Protein AF-A0A1J3JV38-F1 (afdb_monomer)

Mean predicted aligned error: 15.07 Å

Foldseek 3Di:
DFDWDWDADPVGDIDTDGDDDDDPPVPCVVPDQPLVNVLVVLLVVLLVVCLVPVDLPVSVVSVVVSDDPVCVVVSLVVQCVVLVVDDVSSVVSSVVSVVVCCVPPDDPVPPD

Solvent-accessible surface area (backbone atoms only — not comparable to full-atom values): 7046 Å² total; per-residue (Å²): 137,87,85,80,58,75,48,72,46,99,88,74,50,77,48,73,60,82,83,75,77,84,75,81,70,80,70,65,67,78,74,63,71,49,75,65,55,49,50,54,53,49,48,53,50,45,49,54,49,27,72,73,69,69,44,56,68,60,42,50,49,53,55,59,71,70,51,60,79,88,48,46,68,55,50,54,54,50,46,51,54,58,19,70,78,53,55,70,67,42,41,51,50,48,52,52,46,52,54,60,46,49,78,77,71,58,70,77,85,77,76,128

Sequence (112 aa):
MKKMGVYKNGGGEWTAKQHEGEEPLELVRATLSDPLDYYKKAVASIIELYFSTGDVGEAGSDLFVLGSSEYHPYFVKRLVYVAMDRHDKEKELASGLLSALYSDVINPNQIR

Nearest PDB structures (foldseek):
  2zu6-assembly2_E  TM=9.396E-01  e=1.404E-01  Homo sapiens
  8xxn-assembly1_CD  TM=7.582E-01  e=9.621E-02  Homo sapiens
  2kzt-assembly1_A  TM=8.400E-01  e=1.805E-01  Homo sapiens
  9bln-assembly1_p  TM=9.055E-01  e=2.805E-01  Homo sapiens
  3eij-assembly2_B  TM=7.977E-01  e=2.473E-01  Homo sapiens

Organism: Noccaea caerulescens (NCBI:txid107243)

Radius of gyration: 26.04 Å; Cα contacts (8 Å, |Δi|>4): 53; chains: 1; bounding box: 34×72×59 Å

Structure (mmCIF, N/CA/C/O backbone):
data_AF-A0A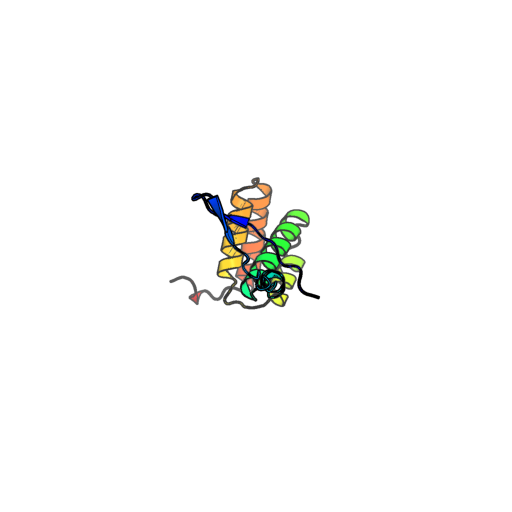1J3JV38-F1
#
_entry.id   AF-A0A1J3JV38-F1
#
loop_
_atom_site.group_PDB
_atom_site.id
_atom_site.type_symbol
_atom_site.label_atom_id
_atom_site.label_alt_id
_atom_site.label_comp_id
_atom_site.label_asym_id
_atom_site.label_entity_id
_atom_site.label_seq_id
_atom_site.pdbx_PDB_ins_code
_atom_site.Cartn_x
_atom_site.Cartn_y
_atom_site.Cartn_z
_atom_site.occupancy
_atom_site.B_iso_or_equiv
_atom_site.auth_seq_id
_atom_site.auth_comp_id
_atom_site.auth_asym_id
_atom_site.auth_atom_id
_atom_site.pdbx_PDB_model_num
ATOM 1 N N . MET A 1 1 ? 0.107 34.858 -47.035 1.00 45.59 1 MET A N 1
ATOM 2 C CA . MET A 1 1 ? -0.044 36.294 -46.701 1.00 45.59 1 MET A CA 1
ATOM 3 C C . MET A 1 1 ? 0.459 36.516 -45.274 1.00 45.59 1 MET A C 1
ATOM 5 O O . MET A 1 1 ? -0.207 36.080 -44.347 1.00 45.59 1 MET A O 1
ATOM 9 N N . LYS A 1 2 ? 1.652 37.102 -45.079 1.00 46.34 2 LYS A N 1
ATOM 10 C CA . LYS A 1 2 ? 2.183 37.460 -43.744 1.00 46.34 2 LYS A CA 1
ATOM 11 C C . LYS A 1 2 ? 1.582 38.808 -43.318 1.00 46.34 2 LYS A C 1
ATOM 13 O O . LYS A 1 2 ? 1.646 39.755 -44.099 1.00 46.34 2 LYS A O 1
ATOM 18 N N . LYS A 1 3 ? 1.006 38.911 -42.113 1.00 50.16 3 LYS A N 1
ATOM 19 C CA . LYS A 1 3 ? 0.598 40.206 -41.538 1.00 50.16 3 LYS A CA 1
ATOM 20 C C . LYS A 1 3 ? 1.799 40.849 -40.841 1.00 50.16 3 LYS A C 1
ATOM 22 O O . LYS A 1 3 ? 2.392 40.234 -39.963 1.00 50.16 3 LYS A O 1
ATOM 27 N N . MET A 1 4 ? 2.164 42.064 -41.255 1.00 48.69 4 MET A N 1
ATOM 28 C CA . MET A 1 4 ? 3.212 42.863 -40.612 1.00 48.69 4 MET A CA 1
ATOM 29 C C . MET A 1 4 ? 2.586 43.764 -39.545 1.00 48.69 4 MET A C 1
ATOM 31 O O . MET A 1 4 ? 1.681 44.536 -39.854 1.00 48.69 4 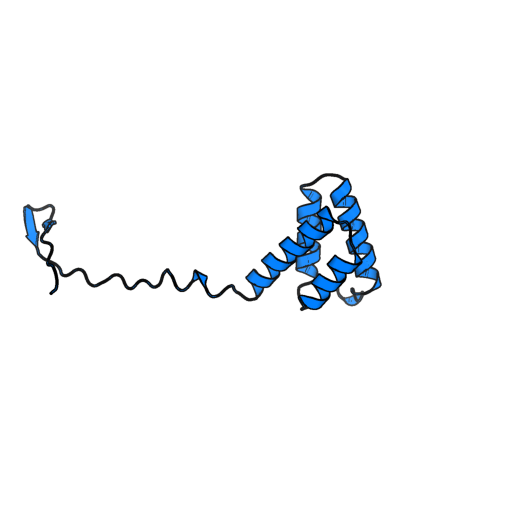MET A O 1
ATOM 35 N N . GLY A 1 5 ? 3.053 43.653 -38.302 1.00 58.50 5 GLY A N 1
ATOM 36 C CA . GLY A 1 5 ? 2.725 44.589 -37.226 1.00 58.50 5 GLY A CA 1
ATOM 37 C C . GLY A 1 5 ? 3.813 45.654 -37.112 1.00 58.50 5 GLY A C 1
ATOM 38 O O . GLY A 1 5 ? 4.996 45.321 -37.114 1.00 58.50 5 GLY A O 1
ATOM 39 N N . VAL A 1 6 ? 3.416 46.924 -37.036 1.00 53.97 6 VAL A N 1
ATOM 40 C CA . VAL A 1 6 ? 4.324 48.067 -36.856 1.00 53.97 6 VAL A CA 1
ATOM 41 C C . VAL A 1 6 ? 4.223 48.534 -35.409 1.00 53.97 6 VAL A C 1
ATOM 43 O O . VAL A 1 6 ? 3.118 48.690 -34.892 1.00 53.97 6 VAL A O 1
ATOM 46 N N . TYR A 1 7 ? 5.357 48.769 -34.757 1.00 58.81 7 TYR A N 1
ATOM 47 C CA . TYR A 1 7 ? 5.400 49.212 -33.362 1.00 58.81 7 TYR A CA 1
ATOM 48 C C . TYR A 1 7 ? 6.377 50.368 -33.167 1.00 58.81 7 TYR A C 1
ATOM 50 O O . TYR A 1 7 ? 7.341 50.539 -33.916 1.00 58.81 7 TYR A O 1
ATOM 58 N N . LYS A 1 8 ? 6.084 51.191 -32.157 1.00 53.38 8 LYS A N 1
ATOM 59 C CA . LYS A 1 8 ? 6.806 52.420 -31.827 1.00 53.38 8 LYS A CA 1
ATOM 60 C C . LYS A 1 8 ? 7.774 52.142 -30.687 1.00 53.38 8 LYS A C 1
ATOM 62 O O . LYS A 1 8 ? 7.337 51.740 -29.611 1.00 53.38 8 LYS A O 1
ATOM 67 N N . ASN A 1 9 ? 9.065 52.360 -30.905 1.00 55.12 9 ASN A N 1
ATOM 68 C CA . ASN A 1 9 ? 10.042 52.238 -29.824 1.00 55.12 9 ASN A CA 1
ATOM 69 C C . ASN A 1 9 ? 10.072 53.507 -28.961 1.00 55.12 9 ASN A C 1
ATOM 71 O O . ASN A 1 9 ? 9.631 54.571 -29.393 1.00 55.12 9 ASN A O 1
ATOM 75 N N . GLY A 1 10 ? 10.612 53.399 -27.742 1.00 53.09 10 GLY A N 1
ATOM 76 C CA . GLY A 1 10 ? 10.595 54.452 -26.711 1.00 53.09 10 GLY A CA 1
ATOM 77 C C . GLY A 1 10 ? 11.240 55.800 -27.082 1.00 53.09 10 GLY A C 1
ATOM 78 O O . GLY A 1 10 ? 11.104 56.751 -26.324 1.00 53.09 10 GLY A O 1
ATOM 79 N N . GLY A 1 11 ? 11.893 55.906 -28.246 1.00 58.34 11 GLY A N 1
ATOM 80 C CA . GLY A 1 11 ? 12.378 57.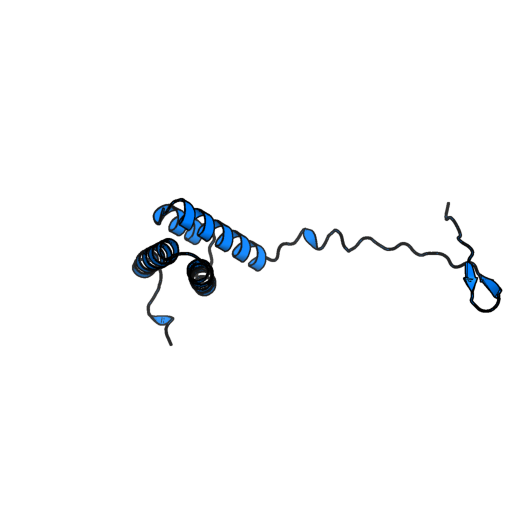161 -28.843 1.00 58.34 11 GLY A CA 1
ATOM 81 C C . GLY A 1 11 ? 11.438 57.795 -29.882 1.00 58.34 11 GLY A C 1
ATOM 82 O O . GLY A 1 11 ? 11.767 58.825 -30.456 1.00 58.34 11 GLY A O 1
ATOM 83 N N . GLY A 1 12 ? 10.271 57.200 -30.142 1.00 52.78 12 GLY A N 1
ATOM 84 C CA . GLY A 1 12 ? 9.251 57.742 -31.042 1.00 52.78 12 GLY A CA 1
ATOM 85 C C . GLY A 1 12 ? 9.260 57.211 -32.479 1.00 52.78 12 GLY A C 1
ATOM 86 O O . GLY A 1 12 ? 8.378 57.581 -33.253 1.00 52.78 12 GLY A O 1
ATOM 87 N N . GLU A 1 13 ? 10.193 56.328 -32.825 1.00 50.84 13 GLU A N 1
ATOM 88 C CA . GLU A 1 13 ? 10.387 55.812 -34.182 1.00 50.84 13 GLU A CA 1
ATOM 89 C C . GLU A 1 13 ? 9.597 54.513 -34.424 1.00 50.84 13 GLU A C 1
ATOM 91 O O . GLU A 1 13 ? 9.551 53.623 -33.565 1.00 50.84 13 GLU A O 1
ATOM 96 N N . TRP A 1 14 ? 8.943 54.415 -35.585 1.00 58.72 14 TRP A N 1
ATOM 97 C CA . TRP A 1 14 ? 8.137 53.257 -35.977 1.00 58.72 14 TRP A CA 1
ATOM 98 C C . TRP A 1 14 ? 9.002 52.244 -36.718 1.00 58.72 14 TRP A C 1
ATOM 100 O O . TRP A 1 14 ? 9.577 52.561 -37.756 1.00 58.72 14 TRP A O 1
ATOM 110 N N . THR A 1 15 ? 9.059 51.011 -36.220 1.00 59.12 15 THR A N 1
ATOM 111 C CA . THR A 1 15 ? 9.790 49.923 -36.883 1.00 59.12 15 THR A CA 1
ATOM 112 C C . THR A 1 15 ? 8.876 48.721 -37.091 1.00 59.12 15 THR A C 1
ATOM 114 O O . THR A 1 15 ? 8.008 48.424 -36.268 1.00 59.12 15 THR A O 1
ATOM 117 N N . ALA A 1 16 ? 9.042 48.041 -38.224 1.00 54.34 16 ALA A N 1
ATOM 118 C CA . ALA A 1 16 ? 8.362 46.788 -38.519 1.00 54.34 16 ALA A CA 1
ATOM 119 C C . ALA A 1 16 ? 9.374 45.650 -38.351 1.00 54.34 16 ALA A C 1
ATOM 121 O O . ALA A 1 16 ? 10.323 45.582 -39.131 1.00 54.34 16 ALA A O 1
ATOM 122 N N . LYS A 1 17 ? 9.192 44.742 -37.378 1.00 55.97 17 LYS A N 1
ATOM 123 C CA . LYS A 1 17 ? 9.837 43.418 -37.469 1.00 55.97 17 LYS A CA 1
ATOM 124 C C . LYS A 1 17 ? 8.813 42.342 -37.769 1.00 55.97 17 LYS A C 1
ATOM 126 O O . LYS A 1 17 ? 7.664 42.387 -37.332 1.00 55.97 17 LYS A O 1
ATOM 131 N N . GLN A 1 18 ? 9.283 41.351 -38.510 1.00 49.19 18 GLN A N 1
ATOM 132 C CA . GLN A 1 18 ? 8.576 40.109 -38.759 1.00 49.19 18 GLN A CA 1
ATOM 133 C C . GLN A 1 18 ? 8.573 39.285 -37.466 1.00 49.19 18 GLN A C 1
ATOM 135 O O . GLN A 1 18 ? 9.636 38.998 -36.927 1.00 49.19 18 GLN A O 1
ATOM 140 N N . HIS A 1 19 ? 7.391 38.925 -36.962 1.00 41.22 19 HIS A N 1
ATOM 141 C CA . HIS A 1 19 ? 7.283 37.908 -35.918 1.00 41.22 19 HIS A CA 1
ATOM 142 C C . HIS A 1 19 ? 7.462 36.549 -36.602 1.00 41.22 19 HIS A C 1
ATOM 144 O O . HIS A 1 19 ? 6.616 36.125 -37.395 1.00 41.22 19 HIS A O 1
ATOM 150 N N . GLU A 1 20 ? 8.618 35.931 -36.391 1.00 43.44 20 GLU A N 1
ATOM 151 C CA . GLU A 1 20 ? 8.849 34.530 -36.724 1.00 43.44 20 GLU A CA 1
ATOM 152 C C . GLU A 1 20 ? 8.031 33.682 -35.743 1.00 43.44 20 GLU A C 1
ATOM 154 O O . GLU A 1 20 ? 7.893 34.041 -34.574 1.00 43.44 20 GLU A O 1
ATOM 159 N N . GLY A 1 21 ? 7.346 32.667 -36.268 1.00 44.62 21 GLY A N 1
ATOM 160 C CA . GLY A 1 21 ? 6.350 31.900 -35.532 1.00 44.62 21 GLY A CA 1
ATOM 161 C C . GLY A 1 21 ? 6.952 31.251 -34.295 1.00 44.62 21 GLY A C 1
ATOM 162 O O . GLY A 1 21 ? 8.005 30.626 -34.367 1.00 44.62 21 GLY A O 1
ATOM 163 N N . GLU A 1 22 ? 6.265 31.388 -33.167 1.00 46.16 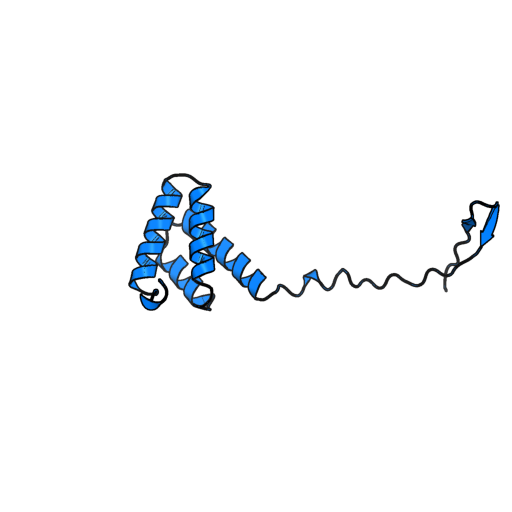22 GLU A N 1
ATOM 164 C CA . GLU A 1 22 ? 6.495 30.511 -32.030 1.00 46.16 22 GLU A CA 1
ATOM 165 C C . GLU A 1 22 ? 6.069 29.100 -32.457 1.00 46.16 22 GLU A C 1
ATOM 167 O O . GLU A 1 22 ? 4.883 28.802 -32.597 1.00 46.16 22 GLU A O 1
ATOM 172 N N . GLU A 1 23 ? 7.055 28.256 -32.754 1.00 54.94 23 GLU A N 1
ATOM 173 C CA . GLU A 1 23 ? 6.884 26.818 -32.950 1.00 54.94 23 GLU A CA 1
ATOM 174 C C . GLU A 1 23 ? 6.315 26.202 -31.653 1.00 54.94 23 GLU A C 1
ATOM 176 O O . GLU A 1 23 ? 6.955 26.303 -30.600 1.00 54.94 23 GLU A O 1
ATOM 181 N N . PRO A 1 24 ? 5.129 25.563 -31.678 1.00 46.91 24 PRO A N 1
ATOM 182 C CA . PRO A 1 24 ? 4.480 25.032 -30.482 1.00 46.91 24 PRO A CA 1
ATOM 183 C C . PRO A 1 24 ? 5.131 23.711 -30.042 1.00 46.91 24 PRO A C 1
ATOM 185 O O . PRO A 1 24 ? 4.572 22.629 -30.214 1.00 46.91 24 PRO A O 1
ATOM 188 N N . LEU A 1 25 ? 6.318 23.787 -29.438 1.00 49.84 25 LEU A N 1
ATOM 189 C CA . LEU A 1 25 ? 7.021 22.623 -28.878 1.00 49.84 25 LEU A CA 1
ATOM 190 C C . LEU A 1 25 ? 6.682 22.339 -27.399 1.00 49.84 25 LEU A C 1
ATOM 192 O O . LEU A 1 25 ? 7.253 21.431 -26.798 1.00 49.84 25 LEU A O 1
ATOM 196 N N . GLU A 1 26 ? 5.703 23.044 -26.828 1.00 47.38 26 GLU A N 1
ATOM 197 C CA . GLU A 1 26 ? 5.210 22.833 -25.454 1.00 47.38 26 GLU A CA 1
ATOM 198 C C . GLU A 1 26 ? 3.981 21.904 -25.370 1.00 47.38 26 GLU A C 1
ATOM 200 O O . GLU A 1 26 ? 3.469 21.660 -24.284 1.00 47.38 26 GLU A O 1
ATOM 205 N N . LEU A 1 27 ? 3.494 21.345 -26.489 1.00 49.31 27 LEU A N 1
ATOM 206 C CA . LEU A 1 27 ? 2.358 20.403 -26.474 1.00 49.31 27 LEU A CA 1
ATOM 207 C C . LEU A 1 27 ? 2.786 18.923 -26.545 1.00 49.31 27 LEU A C 1
ATOM 209 O O . LEU A 1 27 ? 2.028 18.041 -26.155 1.00 49.31 27 LEU A O 1
ATOM 213 N N . VAL A 1 28 ? 4.018 18.636 -26.984 1.00 43.97 28 VAL A N 1
ATOM 214 C CA . VAL A 1 28 ? 4.524 17.257 -27.173 1.00 43.97 28 VAL A CA 1
ATOM 215 C C . VAL A 1 28 ? 5.300 16.735 -25.951 1.00 43.97 28 VAL A C 1
ATOM 217 O O . VAL A 1 28 ? 5.480 15.530 -25.791 1.00 43.97 28 VAL A O 1
ATOM 220 N N . ARG A 1 29 ? 5.703 17.604 -25.011 1.00 44.44 29 ARG A N 1
ATOM 221 C CA . ARG A 1 29 ? 6.339 17.161 -23.751 1.00 44.44 29 ARG A CA 1
ATOM 222 C C . ARG A 1 29 ? 5.370 16.448 -22.803 1.00 44.44 29 ARG A C 1
ATOM 224 O O . ARG A 1 29 ? 5.808 15.647 -21.988 1.00 44.44 29 ARG A O 1
ATOM 231 N N . ALA A 1 30 ? 4.065 16.687 -22.931 1.00 50.94 30 ALA A N 1
ATOM 232 C CA . ALA A 1 30 ? 3.052 16.062 -22.082 1.00 50.94 30 ALA A CA 1
ATOM 233 C C . ALA A 1 30 ? 2.751 14.592 -22.444 1.00 50.94 30 ALA A C 1
ATOM 235 O O . ALA A 1 30 ? 2.065 13.911 -21.684 1.00 50.94 30 ALA A O 1
ATOM 236 N N . THR A 1 31 ? 3.244 14.088 -23.582 1.00 51.56 31 THR A N 1
ATOM 237 C CA . THR A 1 31 ? 2.876 12.754 -24.095 1.00 51.56 31 THR A CA 1
ATOM 238 C C . THR A 1 31 ? 3.918 11.661 -23.860 1.00 51.56 31 THR A C 1
ATOM 240 O O . THR A 1 31 ? 3.638 10.502 -24.150 1.00 51.56 31 THR A O 1
ATOM 243 N N . LEU A 1 32 ? 5.089 11.977 -23.299 1.00 55.56 32 LEU A N 1
ATOM 244 C CA . LEU A 1 32 ? 6.074 10.974 -22.882 1.00 55.56 32 LEU A CA 1
ATOM 245 C C . LEU A 1 32 ? 6.162 10.980 -21.357 1.00 55.56 32 LEU A C 1
ATOM 247 O O . LEU A 1 32 ? 7.043 11.602 -20.774 1.00 55.56 32 LEU A O 1
ATOM 251 N N . SER A 1 33 ? 5.205 10.316 -20.705 1.00 61.31 33 SER A N 1
ATOM 252 C CA . SER A 1 33 ? 5.375 9.923 -19.306 1.00 61.31 33 SER A CA 1
ATOM 253 C C . SER A 1 33 ? 6.677 9.135 -19.209 1.00 61.31 33 SER A C 1
ATOM 255 O O . SER A 1 33 ? 6.778 8.070 -19.817 1.00 61.31 33 SER A O 1
ATOM 257 N N . ASP A 1 34 ? 7.656 9.646 -18.463 1.00 78.00 34 ASP A N 1
ATOM 258 C CA . ASP A 1 34 ? 8.843 8.879 -18.090 1.00 78.00 34 ASP A CA 1
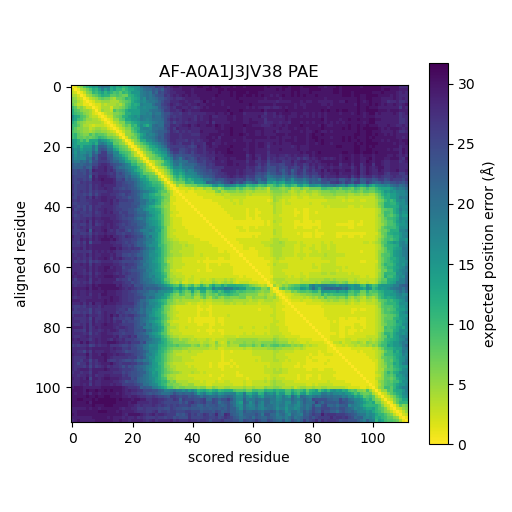ATOM 259 C C . ASP A 1 34 ? 8.372 7.513 -17.537 1.00 78.00 34 ASP A C 1
ATOM 261 O O . ASP A 1 34 ? 7.390 7.483 -16.777 1.00 78.00 34 ASP A O 1
ATOM 265 N N . PRO A 1 35 ? 8.982 6.375 -17.921 1.00 78.38 35 PRO A N 1
ATOM 266 C CA . PRO A 1 35 ? 8.667 5.070 -17.337 1.00 78.38 35 PRO A CA 1
ATOM 267 C C . PRO A 1 35 ? 8.611 5.093 -15.800 1.00 78.38 35 PRO A C 1
ATOM 269 O O . PRO A 1 35 ? 7.753 4.448 -15.192 1.00 78.38 35 PRO A O 1
ATOM 272 N N . LEU A 1 36 ? 9.457 5.909 -15.166 1.00 81.50 36 LEU A N 1
ATOM 273 C CA . LEU A 1 36 ? 9.450 6.128 -13.726 1.00 81.50 36 LEU A CA 1
ATOM 274 C C . LEU A 1 36 ? 8.194 6.874 -13.252 1.00 81.50 36 LEU A C 1
ATOM 276 O O . LEU A 1 36 ? 7.653 6.564 -12.192 1.00 81.50 36 LEU A O 1
ATOM 280 N N . ASP A 1 37 ? 7.708 7.851 -14.010 1.00 85.88 37 ASP A N 1
ATOM 281 C CA . ASP A 1 37 ? 6.487 8.582 -13.665 1.00 85.88 37 ASP A CA 1
ATOM 282 C C . ASP A 1 37 ? 5.237 7.714 -13.818 1.00 85.88 37 ASP A C 1
ATOM 284 O O . ASP A 1 37 ? 4.315 7.829 -13.005 1.00 85.88 37 ASP A O 1
ATOM 288 N N . TYR A 1 38 ? 5.223 6.806 -14.798 1.00 87.38 38 TYR A N 1
ATOM 289 C CA . TYR A 1 38 ? 4.181 5.785 -14.904 1.00 87.38 38 TYR A CA 1
ATOM 290 C C . TYR A 1 38 ? 4.179 4.887 -13.663 1.00 87.38 38 TYR A C 1
ATOM 292 O O . TYR A 1 38 ? 3.142 4.737 -13.016 1.00 87.38 38 TYR A O 1
ATOM 300 N N . TYR A 1 39 ? 5.352 4.381 -13.270 1.00 89.31 39 TYR A N 1
ATOM 301 C CA . TYR A 1 39 ? 5.492 3.545 -12.080 1.00 89.31 39 TYR A CA 1
ATOM 302 C C . TYR A 1 39 ? 5.002 4.259 -10.813 1.00 89.31 39 TYR A C 1
ATOM 304 O O . TYR A 1 39 ? 4.195 3.716 -10.062 1.00 89.31 39 TYR A O 1
ATOM 312 N N . LYS A 1 40 ? 5.411 5.516 -10.590 1.00 90.69 40 LYS A N 1
ATOM 313 C CA . LYS A 1 40 ? 4.971 6.302 -9.421 1.00 90.69 40 LYS A CA 1
ATOM 314 C C . LYS A 1 40 ? 3.452 6.483 -9.372 1.00 90.69 40 LYS A C 1
ATOM 316 O O . LYS A 1 40 ? 2.864 6.396 -8.293 1.00 90.69 40 LYS A O 1
ATOM 321 N N . LYS A 1 41 ? 2.818 6.747 -10.519 1.00 92.75 41 LYS A N 1
ATOM 322 C CA . LYS A 1 41 ? 1.356 6.902 -10.621 1.00 92.75 41 LYS A CA 1
ATOM 323 C C . LYS A 1 41 ? 0.630 5.582 -10.368 1.00 92.75 41 LYS A C 1
ATOM 325 O O . LYS A 1 41 ? -0.369 5.572 -9.648 1.00 92.75 41 LYS A O 1
ATOM 330 N N . ALA A 1 42 ? 1.146 4.483 -10.911 1.00 93.38 42 ALA A N 1
ATOM 331 C CA . ALA A 1 42 ? 0.598 3.153 -10.680 1.00 93.38 42 ALA A CA 1
ATOM 332 C C . ALA A 1 42 ? 0.707 2.758 -9.200 1.00 93.38 42 ALA A C 1
ATOM 334 O O . ALA A 1 42 ? -0.299 2.407 -8.594 1.0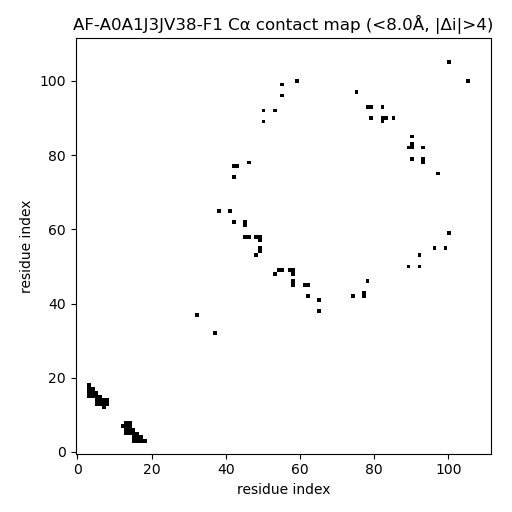0 93.38 42 ALA A O 1
ATOM 335 N N . VAL A 1 43 ? 1.876 2.945 -8.575 1.00 93.94 43 VAL A N 1
ATOM 336 C CA . VAL A 1 43 ? 2.077 2.716 -7.132 1.00 93.94 43 VAL A CA 1
ATOM 337 C C . VAL A 1 43 ? 1.100 3.529 -6.290 1.00 93.94 43 VAL A C 1
ATOM 339 O O . VAL A 1 43 ? 0.499 2.992 -5.363 1.00 93.94 43 VAL A O 1
ATOM 342 N N . ALA A 1 44 ? 0.923 4.817 -6.600 1.00 94.94 44 ALA A N 1
ATOM 343 C CA . ALA A 1 44 ? -0.043 5.643 -5.884 1.00 94.94 44 ALA A CA 1
ATOM 344 C C . ALA A 1 44 ? -1.465 5.071 -6.003 1.00 94.94 44 ALA A C 1
ATOM 346 O O . ALA A 1 44 ? -2.167 4.992 -5.003 1.00 94.94 44 ALA A O 1
ATOM 347 N N . SER A 1 45 ? -1.855 4.615 -7.195 1.00 96.50 45 SER A N 1
ATOM 348 C CA . SER A 1 45 ? -3.182 4.035 -7.437 1.00 96.50 45 SER A CA 1
ATOM 349 C C . SER A 1 45 ? -3.392 2.724 -6.671 1.00 96.50 45 SER A C 1
ATOM 351 O O . SER A 1 45 ? -4.428 2.563 -6.031 1.00 96.50 45 SER A O 1
ATOM 353 N N . ILE A 1 46 ? -2.395 1.832 -6.662 1.00 95.50 46 ILE A N 1
ATOM 354 C CA . ILE A 1 46 ? -2.433 0.562 -5.916 1.00 95.50 46 ILE A CA 1
ATOM 355 C C . ILE A 1 46 ? -2.603 0.819 -4.413 1.00 95.50 46 ILE A C 1
ATOM 357 O O . ILE A 1 46 ? -3.428 0.182 -3.766 1.00 95.50 46 ILE A O 1
ATOM 361 N N . ILE A 1 47 ? -1.856 1.776 -3.851 1.00 96.12 47 ILE A N 1
ATOM 362 C CA . ILE A 1 47 ? -1.933 2.113 -2.419 1.00 96.12 47 ILE A CA 1
ATOM 363 C C . ILE A 1 47 ? -3.324 2.642 -2.047 1.00 96.12 47 ILE A C 1
ATOM 365 O O . ILE A 1 47 ? -3.878 2.243 -1.023 1.00 96.12 47 ILE A O 1
ATOM 369 N N . GLU A 1 48 ? -3.897 3.527 -2.864 1.00 96.50 48 GLU A N 1
ATOM 370 C CA . GLU A 1 48 ? -5.234 4.073 -2.605 1.00 96.50 48 GLU A CA 1
ATOM 371 C C . GLU A 1 48 ? -6.325 3.006 -2.687 1.00 96.50 48 GLU A C 1
ATOM 373 O O . GLU A 1 48 ? -7.217 2.960 -1.831 1.00 96.50 48 GLU A O 1
ATOM 378 N N . LEU A 1 49 ? -6.243 2.132 -3.693 1.00 95.94 49 LEU A N 1
ATOM 379 C CA . LEU A 1 49 ? -7.175 1.023 -3.834 1.00 95.94 49 LEU A CA 1
ATOM 380 C C . LEU A 1 49 ? -7.061 0.081 -2.637 1.00 95.94 49 LEU A C 1
ATOM 382 O O . LEU A 1 49 ? -8.070 -0.215 -2.003 1.00 95.94 49 LEU A O 1
ATOM 386 N N . TYR A 1 50 ? -5.837 -0.281 -2.251 1.00 96.81 50 TYR A N 1
ATOM 387 C CA . TYR A 1 50 ? -5.591 -1.129 -1.094 1.00 96.81 50 TYR A CA 1
ATOM 388 C C . TYR A 1 50 ? -6.140 -0.536 0.210 1.00 96.81 50 TYR A C 1
ATOM 390 O O . TYR A 1 50 ? -6.784 -1.243 0.978 1.00 96.81 50 TYR A O 1
ATOM 398 N N . PHE A 1 51 ? -5.956 0.761 0.473 1.00 96.38 51 PHE A N 1
ATOM 399 C CA . PHE A 1 51 ? -6.548 1.377 1.669 1.00 96.38 51 PHE A CA 1
ATOM 400 C C . PHE A 1 51 ? -8.079 1.427 1.635 1.00 96.38 51 PHE A C 1
ATOM 402 O O . PHE A 1 51 ? -8.716 1.472 2.691 1.00 96.38 51 PHE A O 1
ATOM 409 N N . SER A 1 52 ? -8.673 1.383 0.442 1.00 96.25 52 SER A N 1
ATOM 410 C CA . SER A 1 52 ? -10.124 1.359 0.261 1.00 96.25 52 SER A CA 1
ATOM 411 C C . SER A 1 52 ? -10.707 -0.050 0.414 1.00 96.25 52 SER A C 1
ATOM 413 O O . SER A 1 52 ? -11.762 -0.201 1.032 1.00 96.25 52 SER A O 1
ATOM 415 N N . THR A 1 53 ? -10.038 -1.076 -0.122 1.00 96.25 53 THR A N 1
ATOM 416 C CA . THR A 1 53 ? -10.537 -2.464 -0.167 1.00 96.25 53 THR A CA 1
ATOM 417 C C . THR A 1 53 ? -10.011 -3.335 0.971 1.00 96.25 53 THR A C 1
ATOM 419 O O . THR A 1 53 ? -10.715 -4.225 1.441 1.00 96.25 53 THR A O 1
ATOM 422 N N . GLY A 1 54 ? -8.785 -3.081 1.432 1.00 94.38 54 GLY A N 1
ATOM 423 C CA . GLY A 1 54 ? -8.039 -3.954 2.336 1.00 94.38 54 GLY A CA 1
ATOM 424 C C . GLY A 1 54 ? -7.579 -5.266 1.689 1.00 94.38 54 GLY A C 1
ATOM 425 O O . GLY A 1 54 ? -7.097 -6.144 2.406 1.00 94.38 54 GLY A O 1
ATOM 426 N N . ASP A 1 55 ? -7.718 -5.421 0.368 1.00 95.50 55 ASP A N 1
ATOM 427 C CA . ASP A 1 55 ? -7.402 -6.669 -0.330 1.00 95.50 55 ASP A CA 1
ATOM 428 C C . ASP A 1 55 ? -5.896 -6.784 -0.606 1.00 95.50 55 ASP A C 1
ATOM 430 O O . ASP A 1 55 ? -5.326 -6.130 -1.482 1.00 95.50 55 ASP A O 1
ATOM 434 N N . VAL A 1 56 ? -5.240 -7.634 0.180 1.00 92.44 56 VAL A N 1
ATOM 435 C CA . VAL A 1 56 ? -3.802 -7.909 0.074 1.00 92.44 56 VAL A CA 1
ATOM 436 C C . VAL A 1 56 ? -3.463 -8.687 -1.203 1.00 92.44 56 VAL A C 1
ATOM 438 O O . VAL A 1 56 ? -2.390 -8.481 -1.771 1.00 92.44 56 VAL A O 1
ATOM 441 N N . GLY A 1 57 ? -4.353 -9.574 -1.659 1.00 91.00 57 GLY A N 1
ATOM 442 C CA . GLY A 1 57 ? -4.118 -10.418 -2.831 1.00 91.00 57 GLY A CA 1
ATOM 443 C C . GLY A 1 57 ? -4.164 -9.618 -4.129 1.00 91.00 57 GLY A C 1
ATOM 444 O O . GLY A 1 57 ? -3.302 -9.799 -4.994 1.00 91.00 57 GLY A O 1
ATOM 445 N N . GLU A 1 58 ? -5.119 -8.693 -4.234 1.00 93.50 58 GLU A N 1
ATOM 446 C CA . GLU A 1 58 ? -5.214 -7.745 -5.350 1.00 93.50 58 GLU A CA 1
ATOM 447 C C . GLU A 1 58 ? -3.991 -6.819 -5.378 1.00 93.50 58 GLU A C 1
ATOM 449 O O . GLU A 1 58 ? -3.269 -6.783 -6.373 1.00 93.50 58 GLU A O 1
ATOM 454 N N . ALA A 1 59 ? -3.662 -6.177 -4.249 1.00 93.00 59 ALA A N 1
ATOM 455 C CA . ALA A 1 59 ? -2.516 -5.270 -4.161 1.00 93.00 59 ALA A CA 1
ATOM 456 C C . ALA A 1 59 ? -1.175 -5.957 -4.483 1.00 93.00 59 ALA A C 1
ATOM 458 O O . ALA A 1 59 ? -0.319 -5.374 -5.151 1.00 93.00 59 ALA A O 1
ATOM 459 N N . GLY A 1 60 ? -0.984 -7.199 -4.024 1.00 89.69 60 GLY A N 1
ATOM 460 C CA . GLY A 1 60 ? 0.205 -7.992 -4.336 1.00 89.69 60 GLY A CA 1
ATOM 461 C C . GLY A 1 60 ? 0.283 -8.386 -5.813 1.00 89.69 60 GLY A C 1
ATOM 462 O O . GLY A 1 60 ? 1.355 -8.293 -6.414 1.00 89.69 60 GLY A O 1
ATOM 463 N N . SER A 1 61 ? -0.846 -8.770 -6.412 1.00 90.75 61 SER A N 1
ATOM 464 C CA . SER A 1 61 ? -0.922 -9.123 -7.836 1.00 90.75 61 SER A CA 1
ATOM 465 C C . SER A 1 61 ? -0.646 -7.913 -8.727 1.00 90.75 61 SER A C 1
ATOM 467 O O . SER A 1 61 ? 0.162 -8.006 -9.652 1.00 90.75 61 SER A O 1
ATOM 469 N N . ASP A 1 62 ? -1.242 -6.764 -8.413 1.00 91.69 62 ASP A N 1
ATOM 470 C CA . ASP A 1 62 ? -1.023 -5.518 -9.145 1.00 91.69 62 ASP A CA 1
ATOM 471 C C . ASP A 1 62 ? 0.433 -5.059 -9.053 1.00 91.69 62 ASP A C 1
ATOM 473 O O . ASP A 1 62 ? 1.025 -4.656 -10.056 1.00 91.69 62 ASP A O 1
ATOM 477 N N . LEU A 1 63 ? 1.044 -5.169 -7.868 1.00 89.12 63 LEU A N 1
ATOM 478 C CA . LEU A 1 63 ? 2.454 -4.840 -7.674 1.00 89.12 63 LEU A CA 1
ATOM 479 C C . LEU A 1 63 ? 3.375 -5.793 -8.454 1.00 89.12 63 LEU A C 1
ATOM 481 O O . LEU A 1 63 ? 4.354 -5.344 -9.049 1.00 89.12 63 LEU A O 1
ATOM 485 N N . PHE A 1 64 ? 3.049 -7.088 -8.497 1.00 86.69 64 PHE A N 1
ATOM 486 C CA . PHE A 1 64 ? 3.786 -8.079 -9.284 1.00 86.69 64 PHE A CA 1
ATOM 487 C C . PHE A 1 64 ? 3.703 -7.793 -10.791 1.00 86.69 64 PHE A C 1
ATOM 489 O O . PHE A 1 64 ? 4.724 -7.825 -11.482 1.00 86.69 64 PHE A O 1
ATOM 496 N N . VAL A 1 65 ? 2.508 -7.471 -11.298 1.00 88.12 65 VAL A N 1
ATOM 497 C CA . VAL A 1 65 ? 2.273 -7.136 -12.715 1.00 88.12 65 VAL A CA 1
ATOM 498 C C . VAL A 1 65 ? 2.927 -5.810 -13.100 1.00 88.12 65 VAL A C 1
ATOM 500 O O . VAL A 1 65 ? 3.449 -5.691 -14.210 1.00 88.12 65 VAL A O 1
ATOM 503 N N . LEU A 1 66 ? 2.939 -4.827 -12.193 1.00 86.75 66 LEU A N 1
ATOM 504 C CA . LEU A 1 66 ? 3.604 -3.540 -12.408 1.00 86.75 66 LEU A CA 1
ATOM 505 C C . LEU A 1 66 ? 5.115 -3.703 -12.656 1.00 86.75 66 LEU A C 1
ATOM 507 O O . LEU A 1 66 ? 5.711 -2.888 -13.364 1.00 86.75 66 LEU A O 1
ATOM 511 N N . GLY A 1 67 ? 5.705 -4.787 -12.148 1.00 72.81 67 GLY A N 1
ATOM 512 C CA . GLY A 1 67 ? 7.073 -5.192 -12.439 1.00 72.81 67 GLY A CA 1
ATOM 513 C C . GLY A 1 67 ? 8.147 -4.338 -11.755 1.00 72.81 67 GLY A C 1
ATOM 514 O O . GLY A 1 67 ? 7.882 -3.322 -11.118 1.00 72.81 67 GLY A O 1
ATOM 515 N N . SER A 1 68 ? 9.397 -4.786 -11.918 1.00 62.31 68 SER A N 1
ATOM 516 C CA . SER A 1 68 ? 10.627 -4.247 -11.313 1.00 62.31 68 SER A CA 1
ATOM 517 C C . SER A 1 68 ? 10.701 -4.346 -9.788 1.00 62.31 68 SER A C 1
ATOM 519 O O . SER A 1 68 ? 10.473 -3.386 -9.051 1.00 62.31 68 SER A O 1
ATOM 521 N N . SER A 1 69 ? 11.212 -5.490 -9.324 1.00 67.19 69 SER A N 1
ATOM 522 C CA . SER A 1 69 ? 11.677 -5.671 -7.943 1.00 67.19 69 SER A CA 1
ATOM 523 C C . SER A 1 69 ? 12.680 -4.605 -7.490 1.00 67.19 69 SER A C 1
ATOM 525 O O . SER A 1 69 ? 12.734 -4.257 -6.312 1.00 67.19 69 SER A O 1
ATOM 527 N N . GLU A 1 70 ? 13.410 -4.013 -8.437 1.00 71.69 70 GLU A N 1
ATOM 528 C CA . GLU A 1 70 ? 14.317 -2.879 -8.230 1.00 71.69 70 GLU A CA 1
ATOM 529 C C . GLU A 1 70 ? 13.622 -1.631 -7.656 1.00 71.69 70 GLU A C 1
ATOM 531 O O . GLU A 1 70 ? 14.268 -0.808 -7.005 1.00 71.69 70 GLU A O 1
ATOM 536 N N . TYR A 1 71 ? 12.304 -1.494 -7.835 1.00 76.94 71 TYR A N 1
ATOM 537 C CA . TYR A 1 71 ? 11.518 -0.370 -7.323 1.00 76.94 71 TYR A CA 1
ATOM 538 C C . TYR A 1 71 ? 10.641 -0.723 -6.111 1.00 76.94 71 TYR A C 1
ATOM 540 O O . TYR A 1 71 ? 9.891 0.136 -5.626 1.00 76.94 71 TYR A O 1
ATOM 548 N N . HIS A 1 72 ? 10.764 -1.930 -5.548 1.00 83.00 72 HIS A N 1
ATOM 549 C CA . HIS A 1 72 ? 10.101 -2.282 -4.286 1.00 83.00 72 HIS A CA 1
ATOM 550 C C . HIS A 1 72 ? 10.440 -1.320 -3.131 1.00 83.00 72 HIS A C 1
ATOM 552 O O . HIS A 1 72 ? 9.518 -0.931 -2.407 1.00 83.00 72 HIS A O 1
ATOM 558 N N . PRO A 1 73 ? 11.688 -0.823 -2.970 1.00 85.75 73 PRO A N 1
ATOM 559 C CA . PRO A 1 73 ? 11.986 0.168 -1.934 1.00 85.75 73 PRO A CA 1
ATOM 560 C C . PRO A 1 73 ? 11.175 1.462 -2.082 1.00 85.75 73 PRO A C 1
ATOM 562 O O . PRO A 1 73 ? 10.791 2.076 -1.084 1.00 85.75 73 PRO A O 1
ATOM 565 N N . TYR A 1 74 ? 10.873 1.876 -3.321 1.00 89.62 74 TYR A N 1
ATOM 566 C CA . TYR A 1 74 ? 10.015 3.035 -3.567 1.00 89.62 74 TYR A CA 1
ATOM 567 C C . TYR A 1 74 ? 8.577 2.762 -3.126 1.00 89.62 74 TYR A C 1
ATOM 569 O O . TYR A 1 74 ? 7.990 3.606 -2.449 1.00 89.62 74 TYR A O 1
ATOM 577 N N . PHE A 1 75 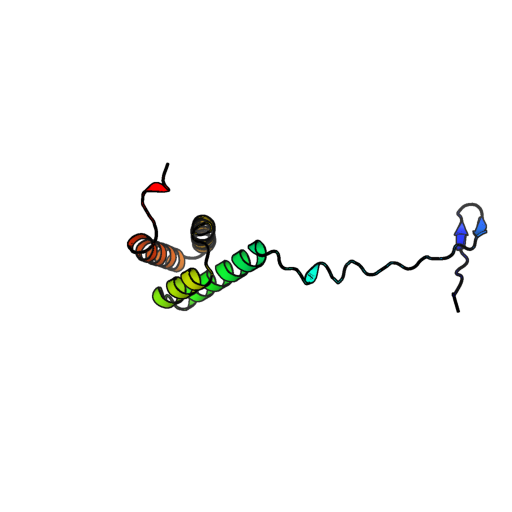? 8.031 1.593 -3.476 1.00 91.06 75 PHE A N 1
ATOM 578 C CA . PHE A 1 75 ? 6.687 1.193 -3.061 1.00 91.06 75 PHE A CA 1
ATOM 579 C C . PHE A 1 75 ? 6.553 1.214 -1.535 1.00 91.06 75 PHE A C 1
ATOM 581 O O . PHE A 1 75 ? 5.682 1.907 -1.014 1.00 91.06 75 PHE A O 1
ATOM 588 N N . VAL A 1 76 ? 7.473 0.556 -0.817 1.00 91.88 76 VAL A N 1
ATOM 589 C CA . VAL A 1 76 ? 7.473 0.510 0.656 1.00 91.88 76 VAL A CA 1
ATOM 590 C C . VAL A 1 76 ? 7.535 1.917 1.246 1.00 91.88 76 VAL A C 1
ATOM 592 O O . VAL A 1 76 ? 6.710 2.278 2.087 1.00 91.88 76 VAL A O 1
ATOM 595 N N . LYS A 1 77 ? 8.468 2.752 0.767 1.00 93.38 77 LYS A N 1
ATOM 596 C CA . LYS A 1 77 ? 8.586 4.143 1.223 1.00 93.38 77 LYS A CA 1
ATOM 597 C C . LYS A 1 77 ? 7.295 4.925 0.980 1.00 93.38 77 LYS A C 1
ATOM 599 O O . LYS A 1 77 ? 6.887 5.700 1.844 1.00 93.38 77 LYS A O 1
ATOM 604 N N . ARG A 1 78 ? 6.665 4.755 -0.185 1.00 95.06 78 ARG A N 1
ATOM 605 C CA . ARG A 1 78 ? 5.438 5.471 -0.546 1.00 95.06 78 ARG A CA 1
ATOM 606 C C . ARG A 1 78 ? 4.246 5.004 0.286 1.00 95.06 78 ARG A C 1
ATOM 608 O O . ARG A 1 78 ? 3.521 5.860 0.778 1.00 95.06 78 ARG A O 1
ATOM 615 N N . LEU A 1 79 ? 4.086 3.698 0.487 1.00 95.44 79 LEU A N 1
ATOM 616 C CA . LEU A 1 79 ? 3.034 3.109 1.317 1.00 95.44 79 LEU A CA 1
ATOM 617 C C . LEU A 1 79 ? 3.106 3.639 2.752 1.00 95.44 79 LEU A C 1
ATOM 619 O O . LEU A 1 79 ? 2.121 4.169 3.260 1.00 95.44 79 LEU A O 1
ATOM 623 N N . VAL A 1 80 ? 4.289 3.570 3.373 1.00 94.94 80 VAL A N 1
ATOM 624 C CA . VAL A 1 80 ? 4.501 4.073 4.740 1.00 94.94 80 VAL A CA 1
ATOM 625 C C . VAL A 1 80 ? 4.253 5.578 4.808 1.00 94.94 80 VAL A C 1
ATOM 627 O O . VAL A 1 80 ? 3.560 6.037 5.709 1.00 94.94 80 VAL A O 1
ATOM 630 N N . TYR A 1 81 ? 4.757 6.347 3.839 1.00 95.81 81 TYR A N 1
ATOM 631 C CA . TYR A 1 81 ? 4.540 7.794 3.791 1.00 95.81 81 TYR A CA 1
ATOM 632 C C . TYR A 1 81 ? 3.050 8.162 3.753 1.00 95.81 81 TYR A C 1
ATOM 634 O O . TYR A 1 81 ? 2.625 9.024 4.516 1.00 95.81 81 TYR A O 1
ATOM 642 N N . VAL A 1 82 ? 2.252 7.499 2.907 1.00 95.50 82 VAL A N 1
ATOM 643 C CA . VAL A 1 82 ? 0.807 7.774 2.812 1.00 95.50 82 VAL A CA 1
ATOM 644 C C . VAL A 1 82 ? 0.071 7.301 4.070 1.00 95.50 82 VAL A C 1
ATOM 646 O O . VAL A 1 82 ? -0.803 8.010 4.555 1.00 95.50 82 VAL A O 1
ATOM 649 N N . ALA A 1 83 ? 0.440 6.153 4.644 1.00 95.69 83 ALA A N 1
ATOM 650 C CA . ALA A 1 83 ? -0.160 5.664 5.888 1.00 95.69 83 ALA A CA 1
ATOM 651 C C . ALA A 1 83 ? 0.102 6.598 7.081 1.00 95.69 83 ALA A C 1
ATOM 653 O O . ALA A 1 83 ? -0.770 6.796 7.925 1.00 95.69 83 ALA A O 1
ATOM 654 N N . MET A 1 84 ? 1.304 7.180 7.157 1.00 94.81 84 MET A N 1
ATOM 655 C CA . MET A 1 84 ? 1.694 8.089 8.239 1.00 94.81 84 MET A CA 1
ATOM 656 C C . MET A 1 84 ? 0.911 9.405 8.244 1.00 94.81 84 MET A C 1
ATOM 658 O O . MET A 1 84 ? 0.752 9.992 9.311 1.00 94.81 84 MET A O 1
ATOM 662 N N . ASP A 1 85 ? 0.421 9.846 7.085 1.00 95.38 85 ASP A N 1
ATOM 663 C CA . ASP A 1 85 ? -0.408 11.051 6.939 1.00 95.38 85 ASP A CA 1
ATOM 664 C C . ASP A 1 85 ? -1.895 10.793 7.271 1.00 95.38 85 ASP A C 1
ATOM 666 O O . ASP A 1 85 ? -2.702 11.719 7.328 1.00 95.38 85 ASP A O 1
ATOM 670 N N . ARG A 1 86 ? -2.273 9.526 7.501 1.00 92.50 86 ARG A N 1
ATOM 671 C CA . ARG A 1 86 ? -3.656 9.066 7.717 1.00 92.50 86 ARG A CA 1
ATOM 672 C C . ARG A 1 86 ? -3.902 8.568 9.149 1.00 92.50 86 ARG A C 1
ATOM 674 O O . ARG A 1 86 ? -3.140 8.850 10.079 1.00 92.50 86 ARG A O 1
ATOM 681 N N . HIS A 1 87 ? -5.021 7.871 9.353 1.00 92.62 87 HIS A N 1
ATOM 682 C CA . HIS A 1 87 ? -5.456 7.368 10.650 1.00 92.62 87 HIS A CA 1
ATOM 683 C C . HIS A 1 87 ? -4.817 6.010 10.977 1.00 92.62 87 HIS A C 1
ATOM 685 O O . HIS A 1 87 ? -4.108 5.405 10.174 1.00 92.62 87 HIS A O 1
ATOM 691 N N . ASP A 1 88 ? -5.050 5.522 12.197 1.00 95.19 88 ASP A N 1
ATOM 692 C CA . ASP A 1 88 ? -4.430 4.281 12.678 1.00 95.19 88 ASP A CA 1
ATOM 693 C C . ASP A 1 88 ? -4.852 3.047 11.867 1.00 95.19 88 ASP A C 1
ATOM 695 O O . ASP A 1 88 ? -4.060 2.119 11.721 1.00 95.19 88 ASP A O 1
ATOM 699 N N . LYS A 1 89 ? -6.037 3.082 11.242 1.00 95.50 89 LYS A N 1
ATOM 700 C CA . LYS A 1 89 ? -6.512 2.037 10.327 1.00 95.50 89 LYS A CA 1
ATOM 701 C C . LYS A 1 89 ? -5.570 1.851 9.135 1.00 95.50 89 LYS A C 1
ATOM 703 O O . LYS A 1 89 ? -5.204 0.726 8.811 1.00 95.50 89 LYS A O 1
ATOM 708 N N . GLU A 1 90 ? -5.157 2.930 8.474 1.00 96.00 90 GLU A N 1
ATOM 709 C CA . GLU A 1 90 ? -4.269 2.837 7.310 1.00 96.00 90 GLU A CA 1
ATOM 710 C C . GLU A 1 90 ? -2.851 2.418 7.705 1.00 96.00 90 GLU A C 1
ATOM 712 O O . GLU A 1 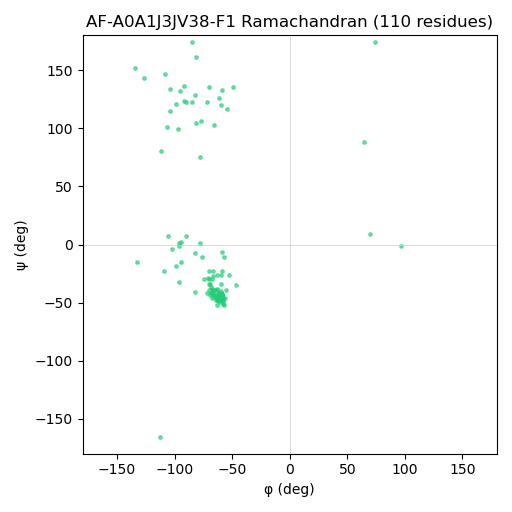90 ? -2.173 1.740 6.934 1.00 96.00 90 GLU A O 1
ATOM 717 N N . LYS A 1 91 ? -2.414 2.749 8.925 1.00 96.12 91 LYS A N 1
ATOM 718 C CA . LYS A 1 91 ? -1.143 2.259 9.480 1.00 96.12 91 LYS A CA 1
ATOM 719 C C . LYS A 1 91 ? -1.188 0.754 9.737 1.00 96.12 91 LYS A C 1
ATOM 721 O O . LYS A 1 91 ? -0.225 0.060 9.412 1.00 96.12 91 LYS A O 1
ATOM 726 N N . GLU A 1 92 ? -2.297 0.250 10.274 1.00 96.75 92 GLU A N 1
ATOM 727 C CA . GLU A 1 92 ? -2.520 -1.186 10.460 1.00 96.75 92 GLU A CA 1
ATOM 728 C C . GLU A 1 92 ? -2.536 -1.920 9.114 1.00 96.75 92 GLU A C 1
ATOM 730 O O . GLU A 1 92 ? -1.788 -2.881 8.939 1.00 96.75 92 GLU A O 1
ATOM 735 N N . LEU A 1 93 ? -3.297 -1.418 8.133 1.00 96.06 93 LEU A N 1
ATOM 736 C CA . LEU A 1 93 ? -3.324 -1.969 6.774 1.00 96.06 93 LEU A CA 1
ATOM 737 C C . LEU A 1 93 ? -1.929 -1.962 6.139 1.00 96.06 93 LEU A C 1
ATOM 739 O O . LEU A 1 93 ? -1.478 -2.981 5.624 1.00 96.06 93 LEU A O 1
ATOM 743 N N . ALA A 1 94 ? -1.197 -0.849 6.221 1.00 95.62 94 ALA A N 1
ATOM 744 C CA . ALA A 1 94 ? 0.165 -0.780 5.701 1.00 95.62 94 ALA A CA 1
ATOM 745 C C . ALA A 1 94 ? 1.078 -1.827 6.356 1.00 95.62 94 ALA A C 1
ATOM 747 O O . ALA A 1 94 ? 1.821 -2.513 5.653 1.00 95.62 94 ALA A O 1
ATOM 748 N N . SER A 1 95 ? 0.999 -2.001 7.679 1.00 94.31 95 SER A N 1
ATOM 749 C CA . SER A 1 95 ? 1.752 -3.049 8.376 1.00 94.31 95 SER A CA 1
ATOM 750 C C . SER A 1 95 ? 1.331 -4.455 7.936 1.00 94.31 95 SER A C 1
ATOM 752 O O . SER A 1 95 ? 2.192 -5.324 7.791 1.00 94.31 95 SER A O 1
ATOM 754 N N . GLY A 1 96 ? 0.035 -4.688 7.717 1.00 93.19 96 GLY A N 1
ATOM 755 C CA . GLY A 1 96 ? -0.500 -5.968 7.256 1.00 93.19 96 GLY A CA 1
ATOM 756 C C . GLY A 1 96 ? -0.006 -6.329 5.855 1.00 93.19 96 GLY A C 1
ATOM 757 O O . GLY A 1 96 ? 0.516 -7.426 5.653 1.00 93.19 96 GLY A O 1
ATOM 758 N N . LEU A 1 97 ? -0.080 -5.385 4.913 1.00 92.50 97 LEU A N 1
ATOM 759 C CA . LEU A 1 97 ? 0.423 -5.572 3.552 1.00 92.50 97 LEU A CA 1
ATOM 760 C C . LEU A 1 97 ? 1.933 -5.805 3.529 1.00 92.50 97 LEU A C 1
ATOM 762 O O . LEU A 1 97 ? 2.401 -6.716 2.853 1.00 92.50 97 LEU A O 1
ATOM 766 N N . LEU A 1 98 ? 2.703 -5.022 4.291 1.00 91.56 98 LEU A N 1
ATOM 767 C CA . LEU A 1 98 ? 4.152 -5.210 4.371 1.00 91.56 98 LEU A CA 1
ATOM 768 C C . LEU A 1 98 ? 4.515 -6.587 4.921 1.00 91.56 98 LEU A C 1
ATOM 770 O O . LEU A 1 98 ? 5.408 -7.221 4.371 1.00 91.56 98 LEU A O 1
ATOM 774 N N . SER A 1 99 ? 3.812 -7.057 5.955 1.00 89.69 99 SER A N 1
ATOM 775 C CA . SER A 1 99 ? 4.010 -8.396 6.518 1.00 89.69 99 SER A CA 1
ATOM 776 C C . SER A 1 99 ? 3.748 -9.488 5.475 1.00 89.69 99 SER A C 1
ATOM 778 O O . SER A 1 99 ? 4.584 -10.370 5.290 1.00 89.69 99 SER A O 1
ATOM 780 N N . ALA A 1 100 ? 2.641 -9.380 4.731 1.00 86.94 100 ALA A N 1
ATOM 781 C CA . ALA A 1 100 ? 2.274 -10.343 3.694 1.00 86.94 100 ALA A CA 1
ATOM 782 C C . ALA A 1 100 ? 3.258 -10.359 2.509 1.00 86.94 100 ALA A C 1
ATOM 784 O O . ALA A 1 100 ? 3.609 -11.423 2.001 1.00 86.94 100 ALA A O 1
ATOM 785 N N . LEU A 1 101 ? 3.754 -9.190 2.092 1.00 80.88 101 LEU A N 1
ATOM 786 C CA . LEU A 1 101 ? 4.724 -9.082 0.998 1.00 80.88 101 LEU A CA 1
ATOM 787 C C . LEU A 1 101 ? 6.135 -9.523 1.419 1.00 80.88 101 LEU A C 1
ATOM 789 O O . LEU A 1 101 ? 6.892 -10.031 0.590 1.00 80.88 101 LEU A O 1
ATOM 793 N N . TYR A 1 102 ? 6.509 -9.359 2.693 1.00 70.69 102 TYR A N 1
ATOM 794 C CA . TYR A 1 102 ? 7.814 -9.799 3.199 1.00 70.69 102 TYR A CA 1
ATOM 795 C C . TYR A 1 102 ? 7.942 -11.324 3.268 1.00 70.69 102 TYR A C 1
ATOM 797 O O . TYR A 1 102 ? 9.051 -11.831 3.108 1.00 70.69 102 TYR A O 1
ATOM 805 N N . SER A 1 103 ? 6.839 -12.054 3.473 1.00 59.88 103 SER A N 1
ATOM 806 C CA . SER A 1 103 ? 6.841 -13.524 3.441 1.00 59.88 103 SER A CA 1
ATOM 807 C C . SER A 1 103 ? 7.117 -14.102 2.051 1.00 59.88 103 SER A C 1
ATOM 809 O O . SER A 1 103 ? 7.727 -15.165 1.970 1.00 59.88 103 SER A O 1
ATOM 811 N N . ASP A 1 104 ? 6.732 -13.398 0.983 1.00 54.56 104 ASP A N 1
ATOM 812 C CA . ASP A 1 104 ? 6.812 -13.921 -0.387 1.00 54.56 104 ASP A CA 1
ATOM 813 C C . ASP A 1 104 ? 7.898 -13.264 -1.264 1.00 54.56 104 AS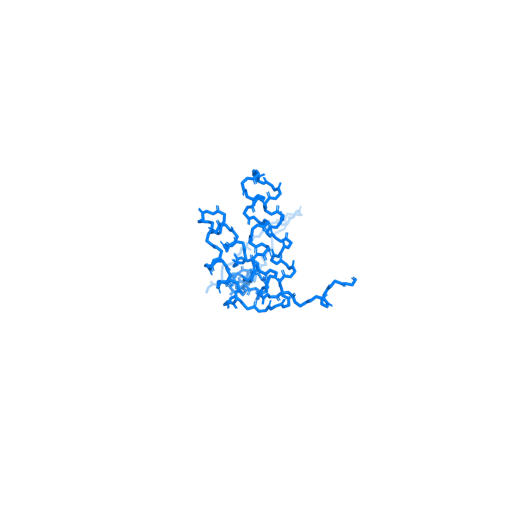P A C 1
ATOM 815 O O . ASP A 1 104 ? 8.331 -13.875 -2.241 1.00 54.56 104 ASP A O 1
ATOM 819 N N . VAL A 1 105 ? 8.363 -12.037 -0.967 1.00 53.25 105 VAL A N 1
ATOM 820 C CA . VAL A 1 105 ? 9.054 -11.217 -1.993 1.00 53.25 105 VAL A CA 1
ATOM 821 C C . VAL A 1 105 ? 10.382 -10.570 -1.555 1.00 53.25 105 VAL A C 1
ATOM 823 O O . VAL A 1 105 ? 11.164 -10.167 -2.422 1.00 53.25 105 VAL A O 1
ATOM 826 N N . ILE A 1 106 ? 10.727 -10.490 -0.261 1.00 54.03 106 ILE A N 1
ATOM 827 C CA . ILE A 1 106 ? 11.956 -9.781 0.166 1.00 54.03 106 ILE A CA 1
ATOM 828 C C . ILE A 1 106 ? 13.058 -10.748 0.604 1.00 54.03 106 ILE A C 1
ATOM 830 O O . ILE A 1 106 ? 13.086 -11.264 1.717 1.00 54.03 106 ILE A O 1
ATOM 834 N N . ASN A 1 107 ? 14.021 -10.958 -0.297 1.00 51.22 107 ASN A N 1
ATOM 835 C CA . ASN A 1 107 ? 15.264 -11.661 -0.002 1.00 51.22 107 ASN A CA 1
ATOM 836 C C . ASN A 1 107 ? 16.035 -10.879 1.095 1.00 51.22 107 ASN A C 1
ATOM 838 O O . ASN A 1 107 ? 16.303 -9.690 0.891 1.00 51.22 107 ASN A O 1
ATOM 842 N N . PRO A 1 108 ? 16.434 -11.498 2.226 1.00 54.38 108 PRO A N 1
ATOM 843 C CA . PRO A 1 108 ? 17.061 -10.818 3.376 1.00 54.38 108 PRO A CA 1
ATOM 844 C C . PRO A 1 108 ? 18.351 -10.035 3.071 1.00 54.38 108 PRO A C 1
ATOM 846 O O . PRO A 1 108 ? 18.836 -9.277 3.905 1.00 54.38 108 PRO A O 1
ATOM 849 N N . ASN A 1 109 ? 18.916 -10.202 1.876 1.00 53.34 109 ASN A N 1
ATOM 850 C CA . ASN A 1 109 ? 20.204 -9.642 1.472 1.00 53.34 109 ASN A CA 1
ATOM 851 C C . ASN A 1 109 ? 20.177 -8.142 1.104 1.00 53.34 109 ASN A C 1
ATOM 853 O O . ASN A 1 109 ? 21.210 -7.604 0.712 1.00 53.34 109 ASN A O 1
ATOM 857 N N . GLN A 1 110 ? 19.030 -7.459 1.196 1.00 52.47 110 GLN A N 1
ATOM 858 C CA . GLN A 1 110 ? 18.911 -6.020 0.895 1.00 52.47 110 GLN A CA 1
ATOM 859 C C . GLN A 1 110 ? 18.995 -5.106 2.129 1.00 52.47 110 GLN A C 1
ATOM 861 O O . GLN A 1 110 ? 18.958 -3.886 1.983 1.00 52.47 110 GLN A O 1
ATOM 866 N N . ILE A 1 111 ? 19.145 -5.669 3.330 1.00 45.16 111 ILE A N 1
ATOM 867 C CA . ILE A 1 111 ? 19.404 -4.899 4.549 1.00 45.16 111 ILE A CA 1
ATOM 868 C C . ILE A 1 111 ? 20.917 -4.922 4.794 1.00 45.16 111 ILE A C 1
ATOM 870 O O . ILE A 1 111 ? 21.453 -5.914 5.286 1.00 45.16 111 ILE A O 1
ATOM 874 N N . ARG A 1 112 ? 21.615 -3.849 4.416 1.00 41.94 112 ARG A N 1
ATOM 875 C CA . ARG A 1 112 ? 23.015 -3.612 4.788 1.00 41.94 112 ARG A CA 1
ATOM 876 C C . ARG A 1 112 ? 23.198 -2.190 5.291 1.00 41.94 112 ARG A C 1
ATOM 878 O O . ARG A 1 112 ? 22.612 -1.279 4.670 1.00 41.94 112 ARG A O 1
#

pLDDT: mean 75.31, std 19.99, range [41.22, 96.81]

Secondary structure (DSSP, 8-state):
-PPPPEEE-TTS-EEE--------TTSSGGG---HHHHHHHHHHHHHHHHHHH--HHHHHHHHHHH--GGGHHHHHHHHHHHHHTS-HHHHHHHHHHHHHHHHHH--GGG--

InterPro domains:
  IPR003891 Initiation factor eIF-4 gamma, MA3 [PF02847] (40-111)
  IPR003891 Initiation factor eIF-4 gamma, MA3 [PS51366] (38-112)
  IPR016024 Armadillo-type fold [SSF48371] (39-111)
  IPR039778 Programmed cell death protein 4 [PTHR12626] (20-112)